Protein AF-A0A2V9SDJ5-F1 (afdb_monomer_lite)

pLDDT: mean 86.6, std 13.16, range [52.16, 98.56]

Secondary structure (DSSP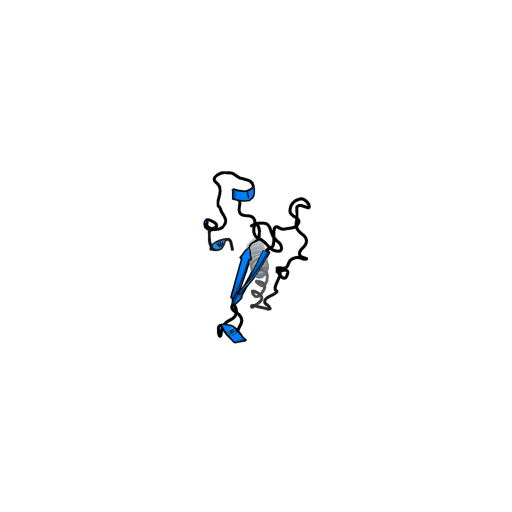, 8-state):
-HHHHHHHHHHHHHHHHHHHTT----------------PPP-STTS--S-TT-TT--EEEEEE-HHHHSS-EEEEE--SSSSS----GGGTSTTS--GGGS-GGG-

Structure (mmCIF, N/CA/C/O backbone):
data_AF-A0A2V9SDJ5-F1
#
_entry.id   AF-A0A2V9SDJ5-F1
#
loop_
_atom_site.group_PDB
_atom_site.id
_atom_site.type_symbol
_atom_site.label_atom_id
_atom_site.label_alt_id
_atom_site.label_comp_id
_atom_site.label_asym_id
_atom_site.label_entity_id
_atom_site.label_seq_id
_atom_site.pdbx_PDB_ins_code
_atom_site.Cartn_x
_atom_site.Cartn_y
_atom_site.Cartn_z
_atom_site.occupancy
_atom_site.B_iso_or_equiv
_atom_site.auth_seq_id
_atom_site.auth_comp_id
_atom_site.auth_asym_id
_atom_site.auth_atom_id
_atom_site.pdbx_PDB_model_num
ATOM 1 N N . MET A 1 1 ? 66.660 -6.499 -40.170 1.00 59.72 1 MET A N 1
ATOM 2 C CA . MET A 1 1 ? 65.196 -6.753 -40.191 1.00 59.72 1 MET A CA 1
ATOM 3 C C . MET A 1 1 ? 64.661 -7.309 -38.868 1.00 59.72 1 MET A C 1
ATOM 5 O O . MET A 1 1 ? 63.635 -6.821 -38.430 1.00 59.72 1 MET A O 1
ATOM 9 N N . LYS A 1 2 ? 65.369 -8.220 -38.176 1.00 66.00 2 LYS A N 1
ATOM 10 C CA . LYS A 1 2 ? 64.899 -8.860 -36.926 1.00 66.00 2 LYS A CA 1
ATOM 11 C C . LYS A 1 2 ? 64.658 -7.910 -35.732 1.00 66.00 2 LYS A C 1
ATOM 13 O O . LYS A 1 2 ? 63.692 -8.093 -35.007 1.00 66.00 2 LYS A O 1
ATOM 18 N N . ILE A 1 3 ? 65.481 -6.867 -35.561 1.00 73.56 3 ILE A N 1
ATOM 19 C CA . ILE A 1 3 ? 65.366 -5.918 -34.430 1.00 73.56 3 ILE A CA 1
ATOM 20 C C . ILE A 1 3 ? 64.094 -5.063 -34.523 1.00 73.56 3 ILE A C 1
ATOM 22 O O . ILE A 1 3 ? 63.404 -4.886 -33.528 1.00 73.56 3 ILE A O 1
ATOM 26 N N . LYS A 1 4 ? 63.730 -4.585 -35.723 1.00 73.75 4 LYS A N 1
ATOM 27 C CA . LYS A 1 4 ? 62.505 -3.789 -35.922 1.00 73.75 4 LYS A CA 1
ATOM 28 C C . LYS A 1 4 ? 61.249 -4.608 -35.610 1.00 73.75 4 LYS A C 1
ATOM 30 O O . LYS A 1 4 ? 60.340 -4.100 -34.969 1.00 73.75 4 LYS A O 1
ATOM 35 N N . THR A 1 5 ? 61.232 -5.884 -35.995 1.00 76.75 5 THR A N 1
ATOM 36 C CA . THR A 1 5 ? 60.138 -6.813 -35.675 1.00 76.75 5 THR A CA 1
ATOM 37 C C . THR A 1 5 ? 60.024 -7.062 -34.169 1.00 76.75 5 THR A C 1
ATOM 39 O O . THR A 1 5 ? 58.917 -7.091 -33.642 1.00 76.75 5 THR A O 1
ATOM 42 N N . PHE A 1 6 ? 61.157 -7.171 -33.466 1.00 81.94 6 PHE A N 1
ATOM 43 C CA . PHE A 1 6 ? 61.185 -7.354 -32.012 1.00 81.94 6 PHE A CA 1
ATOM 44 C C . PHE A 1 6 ? 60.661 -6.121 -31.262 1.00 81.94 6 PHE A C 1
ATOM 46 O O . PHE A 1 6 ? 59.864 -6.252 -30.338 1.00 81.94 6 PHE A O 1
ATOM 53 N N . VAL A 1 7 ? 61.052 -4.920 -31.703 1.00 87.25 7 VAL A N 1
ATOM 54 C CA . VAL A 1 7 ? 60.576 -3.651 -31.129 1.00 87.25 7 VAL A CA 1
ATOM 55 C C . VAL A 1 7 ? 59.074 -3.479 -31.350 1.00 87.25 7 VAL A C 1
ATOM 57 O O . VAL A 1 7 ? 58.362 -3.132 -30.414 1.00 87.25 7 VAL A O 1
ATOM 60 N N . ILE A 1 8 ? 58.571 -3.774 -32.553 1.00 86.69 8 ILE A N 1
ATOM 61 C CA . ILE A 1 8 ? 57.132 -3.698 -32.846 1.00 86.69 8 ILE A CA 1
ATOM 62 C C . ILE A 1 8 ? 56.354 -4.688 -31.974 1.00 86.69 8 ILE A C 1
ATOM 64 O O . ILE A 1 8 ? 55.367 -4.296 -31.361 1.00 86.69 8 ILE A O 1
ATOM 68 N N . GLY A 1 9 ? 56.819 -5.938 -31.862 1.00 89.00 9 GLY A N 1
ATOM 69 C CA . GLY A 1 9 ? 56.181 -6.941 -31.006 1.00 89.00 9 GLY A CA 1
ATOM 70 C C . GLY A 1 9 ? 56.142 -6.523 -29.535 1.00 89.00 9 GLY A C 1
ATOM 71 O O . GLY A 1 9 ? 55.112 -6.672 -28.883 1.00 89.00 9 GLY A O 1
ATOM 72 N N . TYR A 1 10 ? 57.228 -5.930 -29.033 1.00 90.31 10 TYR A N 1
ATOM 73 C CA . TYR A 1 10 ? 57.302 -5.441 -27.657 1.00 90.31 10 TYR A CA 1
ATOM 74 C C . TYR A 1 10 ? 56.358 -4.261 -27.403 1.00 90.31 10 TYR A C 1
ATOM 76 O O . TYR A 1 10 ? 55.626 -4.272 -26.419 1.00 90.31 10 TYR A O 1
ATOM 84 N N . VAL A 1 11 ? 56.309 -3.276 -28.306 1.00 92.69 11 VAL A N 1
ATOM 85 C CA . VAL A 1 11 ? 55.386 -2.132 -28.195 1.00 92.69 11 VAL A CA 1
ATOM 86 C C . VAL A 1 11 ? 53.932 -2.598 -28.236 1.00 92.69 11 VAL A C 1
ATOM 88 O O . VAL A 1 11 ? 53.115 -2.105 -27.463 1.00 92.69 11 VAL A O 1
ATOM 91 N N . LEU A 1 12 ? 53.611 -3.574 -29.089 1.00 92.56 12 LEU A N 1
ATOM 92 C CA . LEU A 1 12 ? 52.260 -4.125 -29.191 1.00 92.56 12 LEU A CA 1
ATOM 93 C C . LEU A 1 12 ? 51.869 -4.892 -27.920 1.00 92.56 12 LEU A C 1
ATOM 95 O O . LEU A 1 12 ? 50.767 -4.709 -27.410 1.00 92.56 12 LEU A O 1
ATOM 99 N N . ALA A 1 13 ? 52.788 -5.689 -27.368 1.00 90.50 13 ALA A N 1
ATOM 100 C CA . ALA A 1 13 ? 52.583 -6.384 -26.101 1.00 90.50 13 ALA A CA 1
ATOM 101 C C . ALA A 1 13 ? 52.418 -5.403 -24.930 1.00 90.50 13 ALA A C 1
ATOM 103 O O . ALA A 1 13 ? 51.522 -5.579 -24.109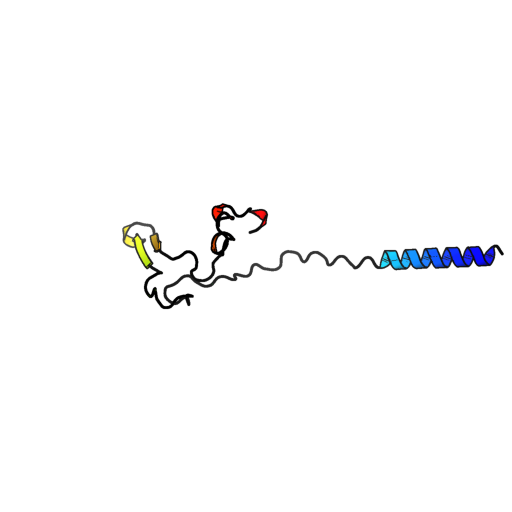 1.00 90.50 13 ALA A O 1
ATOM 104 N N . LEU A 1 14 ? 53.229 -4.342 -24.879 1.00 89.81 14 LEU A N 1
ATOM 105 C CA . LEU A 1 14 ? 53.142 -3.312 -23.845 1.00 89.81 14 LEU A CA 1
ATOM 106 C C . LEU A 1 14 ? 51.828 -2.527 -23.950 1.00 89.81 14 LEU A C 1
ATOM 108 O O . LEU A 1 14 ? 51.179 -2.277 -22.939 1.00 89.81 14 LEU A O 1
ATOM 112 N N . ALA A 1 15 ? 51.400 -2.185 -25.167 1.00 89.94 15 ALA A N 1
ATOM 113 C CA . ALA A 1 15 ? 50.124 -1.519 -25.412 1.00 89.94 15 ALA A CA 1
ATOM 114 C C . ALA A 1 15 ? 48.937 -2.398 -24.993 1.00 89.94 15 ALA A C 1
ATOM 116 O O . ALA A 1 15 ? 48.024 -1.904 -24.336 1.00 89.94 15 ALA A O 1
ATOM 117 N N . LEU A 1 16 ? 48.971 -3.698 -25.306 1.00 88.25 16 LEU A N 1
ATOM 118 C CA . LEU A 1 16 ? 47.958 -4.661 -24.863 1.00 88.25 16 LEU A CA 1
ATOM 119 C C . LEU A 1 16 ? 47.935 -4.805 -23.338 1.00 88.25 16 LEU A C 1
ATOM 121 O O . LEU A 1 16 ? 46.860 -4.818 -22.746 1.00 88.25 16 LEU A O 1
ATOM 125 N N . PHE A 1 17 ? 49.104 -4.858 -22.698 1.00 82.50 17 PHE A N 1
ATOM 126 C CA . PHE A 1 17 ? 49.210 -4.961 -21.243 1.00 82.50 17 PHE A CA 1
ATOM 127 C C . PHE A 1 17 ? 48.677 -3.703 -20.543 1.00 82.50 17 PHE A C 1
ATOM 129 O O . PHE A 1 17 ? 47.911 -3.802 -19.589 1.00 82.50 17 PHE A O 1
ATOM 136 N N . LEU A 1 18 ? 49.001 -2.515 -21.062 1.00 82.88 18 LEU A N 1
ATOM 137 C CA . LEU A 1 18 ? 48.480 -1.240 -20.559 1.00 82.88 18 LEU A CA 1
ATOM 138 C C . LEU A 1 18 ? 46.972 -1.087 -20.805 1.00 82.88 18 LEU A C 1
ATOM 140 O O . LEU A 1 18 ? 46.277 -0.498 -19.982 1.00 82.88 18 LEU A O 1
ATOM 144 N N . PHE A 1 19 ? 46.449 -1.620 -21.913 1.00 79.69 19 PHE A N 1
ATOM 145 C CA . PHE A 1 19 ? 45.011 -1.626 -22.190 1.00 79.69 19 PHE A CA 1
ATOM 146 C C . PHE A 1 19 ? 44.263 -2.605 -21.274 1.00 79.69 19 PHE A C 1
ATOM 148 O O . PHE A 1 19 ? 43.192 -2.271 -20.779 1.00 79.69 19 PHE A O 1
ATOM 155 N N . ALA A 1 20 ? 44.854 -3.765 -20.975 1.00 74.56 20 ALA A N 1
ATOM 156 C CA . ALA A 1 20 ? 44.322 -4.710 -19.995 1.00 74.56 20 ALA A CA 1
ATOM 157 C C . ALA A 1 20 ? 44.368 -4.141 -18.566 1.00 74.56 20 ALA A C 1
ATOM 159 O O . ALA A 1 20 ? 43.434 -4.321 -17.799 1.00 74.56 20 ALA A O 1
ATOM 160 N N . GLN A 1 21 ?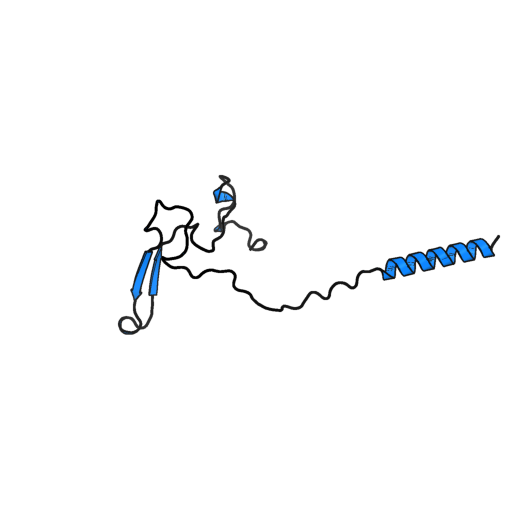 45.395 -3.369 -18.201 1.00 69.94 21 GLN A N 1
ATOM 161 C CA . GLN A 1 21 ? 45.437 -2.680 -16.902 1.00 69.94 21 GLN A CA 1
ATOM 162 C C . GLN A 1 21 ? 44.414 -1.539 -16.765 1.00 69.94 21 GLN A C 1
ATOM 164 O O . GLN A 1 21 ? 44.183 -1.072 -15.655 1.00 69.94 21 GLN A O 1
ATOM 169 N N . ARG A 1 22 ? 43.752 -1.117 -17.853 1.00 64.69 22 ARG A N 1
ATOM 170 C CA . ARG A 1 22 ? 42.582 -0.222 -17.801 1.00 64.69 22 ARG A CA 1
ATOM 171 C C . ARG A 1 22 ? 41.273 -0.956 -17.510 1.00 64.69 22 ARG A C 1
ATOM 173 O O . ARG A 1 22 ? 40.204 -0.412 -17.790 1.00 64.69 22 ARG A O 1
ATOM 180 N N . HIS A 1 23 ? 41.320 -2.153 -16.929 1.00 60.88 23 HIS A N 1
ATOM 181 C CA . HIS A 1 23 ? 40.188 -2.601 -16.133 1.00 60.88 23 HIS A CA 1
ATOM 182 C C . HIS A 1 23 ? 39.958 -1.536 -15.064 1.00 60.88 23 HIS A C 1
ATOM 184 O O . HIS A 1 23 ? 40.751 -1.377 -14.144 1.00 60.88 23 HIS A O 1
ATOM 190 N N . THR A 1 24 ? 38.913 -0.737 -15.280 1.00 60.88 24 THR A N 1
ATOM 191 C CA . THR A 1 24 ? 38.362 0.190 -14.303 1.00 60.88 24 THR A CA 1
ATOM 192 C C . THR A 1 24 ? 38.340 -0.561 -12.987 1.00 60.88 24 THR A C 1
ATOM 194 O O . THR A 1 24 ? 37.787 -1.664 -12.971 1.00 60.88 24 THR A O 1
ATOM 197 N N . ASP A 1 25 ? 38.972 -0.024 -11.936 1.00 61.03 25 ASP A N 1
ATOM 198 C CA . ASP A 1 25 ? 38.764 -0.536 -10.585 1.00 61.03 25 ASP A CA 1
ATOM 199 C C . ASP A 1 25 ? 37.262 -0.732 -10.459 1.00 61.03 25 ASP A C 1
ATOM 201 O O . ASP A 1 25 ? 36.498 0.235 -10.559 1.00 61.03 25 ASP A O 1
ATOM 205 N N . ALA A 1 26 ? 36.832 -1.995 -10.402 1.00 63.75 26 ALA A N 1
ATOM 206 C CA . ALA A 1 26 ? 35.432 -2.304 -10.240 1.00 63.75 26 ALA A CA 1
ATOM 207 C C . ALA A 1 26 ? 35.063 -1.578 -8.957 1.00 63.75 26 ALA A C 1
ATOM 209 O O . ALA A 1 26 ? 35.633 -1.887 -7.905 1.00 63.75 26 ALA A O 1
ATOM 210 N N . ALA A 1 27 ? 34.230 -0.537 -9.079 1.00 63.59 27 ALA A N 1
ATOM 211 C CA . ALA A 1 27 ? 33.777 0.233 -7.940 1.00 63.59 27 ALA A CA 1
ATOM 212 C C . ALA A 1 27 ? 33.355 -0.803 -6.909 1.00 63.59 27 ALA A C 1
ATOM 214 O O . ALA A 1 27 ? 32.479 -1.619 -7.204 1.00 63.59 27 ALA A O 1
ATOM 215 N N . GLN A 1 28 ? 34.070 -0.853 -5.778 1.00 64.19 28 GLN A N 1
ATOM 216 C CA . GLN A 1 28 ? 33.754 -1.782 -4.702 1.00 64.19 28 GLN A CA 1
ATOM 217 C C . GLN A 1 28 ? 32.251 -1.644 -4.499 1.00 64.19 28 GLN A C 1
ATOM 219 O O . GLN A 1 28 ? 31.827 -0.505 -4.264 1.00 64.19 28 GLN A O 1
ATOM 224 N N . PRO A 1 29 ? 31.442 -2.705 -4.712 1.00 64.56 29 PRO A N 1
ATOM 225 C CA . PRO A 1 29 ? 30.002 -2.576 -4.611 1.00 64.56 29 PRO A CA 1
ATOM 226 C C . PRO A 1 29 ? 29.767 -2.008 -3.228 1.00 64.56 29 PRO A C 1
ATOM 228 O O . PRO A 1 29 ? 30.156 -2.629 -2.238 1.00 64.56 29 PRO A O 1
ATOM 231 N N . GLY A 1 30 ? 29.305 -0.754 -3.184 1.00 71.50 30 GLY A N 1
ATOM 232 C CA . GLY A 1 30 ? 29.209 -0.016 -1.943 1.00 71.50 30 GLY A CA 1
ATOM 233 C C . GLY A 1 30 ? 28.371 -0.876 -1.025 1.00 71.50 30 GLY A C 1
ATOM 234 O O . GLY A 1 30 ? 27.191 -1.077 -1.307 1.00 71.50 30 GLY A O 1
ATOM 235 N N . GLY A 1 31 ? 29.004 -1.454 0.000 1.00 82.19 31 GLY A N 1
ATOM 236 C CA . GLY A 1 31 ? 28.297 -2.273 0.970 1.00 82.19 31 GLY A CA 1
ATOM 237 C C . GLY A 1 31 ? 27.095 -1.484 1.472 1.00 82.19 31 GLY A C 1
ATOM 238 O O . GLY A 1 31 ? 27.134 -0.252 1.485 1.00 82.19 31 GLY A O 1
ATOM 239 N N . PHE A 1 32 ? 26.019 -2.179 1.828 1.00 87.50 32 PHE A N 1
ATOM 240 C CA . PHE A 1 32 ? 24.799 -1.559 2.336 1.00 87.50 32 PHE A CA 1
ATOM 241 C C . PHE A 1 32 ? 25.115 -0.393 3.297 1.00 87.50 32 PHE A C 1
ATOM 243 O O . PHE A 1 32 ? 25.815 -0.581 4.293 1.00 87.50 32 PHE A O 1
ATOM 250 N N . ARG A 1 33 ? 24.644 0.820 2.966 1.00 89.62 33 ARG A N 1
ATOM 251 C CA . ARG A 1 33 ? 25.001 2.050 3.701 1.00 89.62 33 ARG A CA 1
ATOM 252 C C . ARG A 1 33 ? 23.894 2.534 4.630 1.00 89.62 33 ARG A C 1
ATOM 254 O O . ARG A 1 33 ? 24.197 2.992 5.725 1.00 89.62 33 ARG A O 1
ATOM 261 N N . ALA A 1 34 ? 22.642 2.486 4.174 1.00 93.88 34 ALA A N 1
ATOM 262 C CA . ALA A 1 34 ? 21.474 2.955 4.913 1.00 93.88 34 ALA A CA 1
ATOM 263 C C . ALA A 1 34 ? 20.170 2.449 4.273 1.00 93.88 34 ALA A C 1
ATOM 265 O O . ALA A 1 34 ? 20.132 2.183 3.072 1.00 93.88 34 ALA A O 1
ATOM 266 N N . ILE A 1 35 ? 19.099 2.398 5.071 1.00 95.50 35 ILE A N 1
ATOM 267 C CA . ILE A 1 35 ? 17.707 2.365 4.598 1.00 95.50 35 ILE A CA 1
ATOM 268 C C . ILE A 1 35 ? 17.157 3.783 4.714 1.00 95.50 35 ILE A C 1
ATOM 270 O O . ILE A 1 35 ? 17.279 4.407 5.768 1.00 95.50 35 ILE A O 1
ATOM 274 N N . VAL A 1 36 ? 16.560 4.281 3.635 1.00 96.25 36 VAL A N 1
ATOM 275 C CA . VAL A 1 36 ? 15.882 5.579 3.597 1.00 96.25 36 VAL A CA 1
ATOM 276 C C . VAL A 1 36 ? 14.404 5.321 3.347 1.00 96.25 36 VAL A C 1
ATOM 278 O O . VAL A 1 36 ? 14.056 4.659 2.374 1.00 96.25 36 VAL A O 1
ATOM 281 N N . ASP A 1 37 ? 13.546 5.838 4.222 1.00 97.06 37 ASP A N 1
ATOM 282 C CA . ASP A 1 37 ? 12.099 5.792 4.022 1.00 97.06 37 ASP A CA 1
ATOM 283 C C . ASP A 1 37 ? 11.673 6.906 3.055 1.00 97.06 37 ASP A C 1
ATOM 285 O O . ASP A 1 37 ? 11.941 8.086 3.292 1.00 97.06 37 ASP A O 1
ATOM 289 N N . LEU A 1 38 ? 11.032 6.519 1.952 1.00 96.94 38 LEU A N 1
ATOM 290 C CA . LEU A 1 38 ? 10.520 7.424 0.917 1.00 96.94 38 LEU A CA 1
ATOM 291 C C . LEU A 1 38 ? 8.992 7.598 1.005 1.00 96.94 38 LEU A C 1
ATOM 293 O O . LEU A 1 38 ? 8.363 8.109 0.077 1.00 96.94 38 LEU A O 1
ATOM 297 N N . THR A 1 39 ? 8.387 7.175 2.116 1.00 95.19 39 THR A N 1
ATOM 298 C CA . THR A 1 39 ? 6.935 7.122 2.303 1.00 95.19 39 THR A CA 1
ATOM 299 C C . THR A 1 39 ? 6.426 8.328 3.087 1.00 95.19 39 THR A C 1
ATOM 301 O O . THR A 1 39 ? 7.008 8.752 4.085 1.00 95.19 39 THR A O 1
ATOM 304 N N . HIS A 1 40 ? 5.295 8.897 2.671 1.00 92.81 40 HIS A N 1
ATOM 305 C CA . HIS A 1 40 ? 4.563 9.874 3.479 1.00 92.81 40 HIS A CA 1
ATOM 306 C C . HIS A 1 40 ? 3.597 9.185 4.448 1.00 92.81 40 HIS A C 1
ATOM 308 O O . HIS A 1 40 ? 2.991 8.164 4.134 1.00 92.81 40 HIS A O 1
ATOM 314 N N . SER A 1 41 ? 3.398 9.771 5.633 1.00 92.94 41 SER A N 1
ATOM 315 C CA . SER A 1 41 ? 2.431 9.250 6.606 1.00 92.94 41 SER A CA 1
ATOM 316 C C . SER A 1 41 ? 1.003 9.287 6.056 1.00 92.94 41 SER A C 1
ATOM 318 O O . SER A 1 41 ? 0.485 10.360 5.751 1.00 92.94 41 SER A O 1
ATOM 320 N N . VAL A 1 42 ? 0.327 8.138 6.021 1.00 90.94 42 VAL A N 1
ATOM 321 C CA . VAL A 1 42 ? -1.065 8.015 5.562 1.00 90.94 42 VAL A CA 1
ATOM 322 C C . VAL A 1 42 ? -2.020 8.654 6.576 1.00 90.94 42 VAL A C 1
ATOM 324 O O . VAL A 1 42 ? -2.152 8.193 7.711 1.00 90.94 42 VAL A O 1
ATOM 327 N N . ASN A 1 43 ? -2.669 9.754 6.184 1.00 89.50 43 ASN A N 1
ATOM 328 C CA . ASN A 1 43 ? -3.652 10.462 7.004 1.00 89.50 43 ASN A CA 1
ATOM 329 C C . ASN A 1 43 ? -4.574 11.360 6.155 1.00 89.50 43 ASN A C 1
ATOM 331 O O . ASN A 1 43 ? -4.329 11.584 4.974 1.00 89.50 43 ASN A O 1
ATOM 335 N N . ALA A 1 44 ? -5.605 11.937 6.779 1.00 85.94 44 ALA A N 1
ATOM 336 C CA . ALA A 1 44 ? -6.613 12.764 6.104 1.00 85.94 44 ALA A CA 1
ATOM 337 C C . ALA A 1 44 ? -6.080 14.075 5.486 1.00 85.94 44 ALA A C 1
ATOM 339 O O . ALA A 1 44 ? -6.809 14.739 4.757 1.00 85.94 44 ALA A O 1
ATOM 340 N N . LYS A 1 45 ? -4.844 14.482 5.800 1.00 85.12 45 LYS A N 1
ATOM 341 C CA . LYS A 1 45 ? -4.206 15.703 5.280 1.00 85.12 45 LYS A CA 1
ATOM 342 C C . LYS A 1 45 ? -3.285 15.433 4.091 1.00 85.12 45 LYS A C 1
ATOM 344 O O . LYS A 1 45 ? -2.701 16.379 3.569 1.00 85.12 45 LYS A O 1
ATOM 349 N N . VAL A 1 46 ? -3.101 14.169 3.703 1.00 84.06 46 VAL A N 1
ATOM 350 C CA . VAL A 1 46 ? -2.278 13.819 2.544 1.00 84.06 46 VAL A CA 1
ATOM 351 C C . VAL A 1 46 ? -2.897 14.456 1.292 1.00 84.06 46 VAL A C 1
ATOM 353 O O . VAL A 1 46 ? -4.098 14.282 1.066 1.00 84.06 46 VAL A O 1
ATOM 356 N N . PRO A 1 47 ? -2.123 15.208 0.489 1.00 77.88 47 PRO A N 1
ATOM 357 C CA . PRO A 1 47 ? -2.614 15.733 -0.778 1.00 77.88 47 PRO A CA 1
ATOM 358 C C . PRO A 1 47 ? -3.03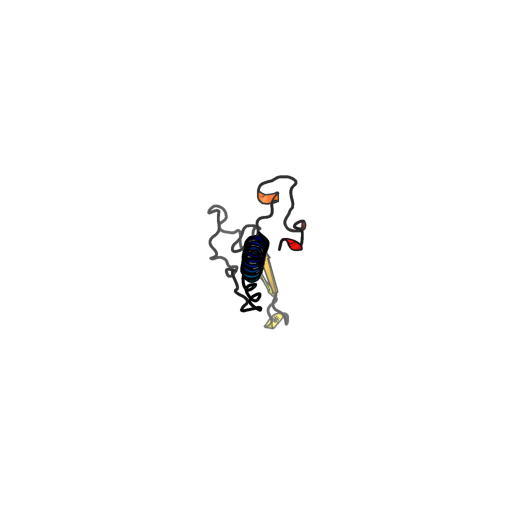7 14.582 -1.695 1.00 77.88 47 PRO A C 1
ATOM 360 O O . PRO A 1 47 ? -2.297 13.614 -1.852 1.00 77.88 47 PRO A O 1
ATOM 363 N N . THR A 1 48 ? -4.217 14.682 -2.302 1.00 76.00 48 THR A N 1
ATOM 364 C CA . THR A 1 48 ? -4.745 13.675 -3.233 1.00 76.00 48 THR A CA 1
ATOM 365 C C . THR A 1 48 ? -4.991 14.287 -4.604 1.00 76.00 48 THR A C 1
ATOM 367 O O . THR A 1 48 ? -5.352 15.460 -4.726 1.00 76.00 48 THR A O 1
ATOM 370 N N . PHE A 1 49 ? -4.773 13.484 -5.645 1.00 72.31 49 PHE A N 1
ATOM 371 C CA . PHE A 1 49 ? -5.020 13.854 -7.034 1.00 72.31 49 PHE A CA 1
ATOM 372 C C . PHE A 1 49 ? -6.488 13.577 -7.382 1.00 72.31 49 PHE A C 1
ATOM 374 O O . PHE A 1 49 ? -6.770 12.615 -8.074 1.00 72.31 49 PHE A O 1
ATOM 381 N N . ASP A 1 50 ? -7.414 14.346 -6.800 1.00 64.12 50 ASP A N 1
ATOM 382 C CA . ASP A 1 50 ? -8.771 14.657 -7.297 1.00 64.12 50 ASP A CA 1
ATOM 383 C C . ASP A 1 50 ? -9.552 15.377 -6.177 1.00 64.12 50 ASP A C 1
ATOM 385 O O . ASP A 1 50 ? -9.735 14.871 -5.069 1.00 64.12 50 ASP A O 1
ATOM 389 N N . VAL A 1 51 ? -10.025 16.591 -6.459 1.00 52.16 51 VAL A N 1
ATOM 390 C CA . VAL A 1 51 ? -10.704 17.477 -5.497 1.00 52.16 51 VAL A CA 1
ATOM 391 C C . VAL A 1 51 ? -12.178 17.083 -5.289 1.00 52.16 51 VAL A C 1
ATOM 393 O O . VAL A 1 51 ? -12.841 17.621 -4.395 1.00 52.16 51 VAL A O 1
ATOM 396 N N . ALA A 1 52 ? -12.705 16.146 -6.091 1.00 53.97 52 ALA A N 1
ATOM 397 C CA . ALA A 1 52 ? -14.108 15.733 -6.051 1.00 53.97 52 ALA A CA 1
ATOM 398 C C . ALA A 1 52 ? -14.446 14.748 -4.912 1.00 53.97 52 ALA A C 1
ATOM 400 O O . ALA A 1 52 ? -15.605 14.665 -4.504 1.00 53.97 52 ALA A O 1
ATOM 401 N N . GLN A 1 53 ? -13.461 14.046 -4.338 1.00 56.00 53 GLN A N 1
ATOM 402 C CA . GLN A 1 53 ? -13.680 13.061 -3.270 1.00 56.00 53 GLN A CA 1
ATOM 403 C C . GLN A 1 53 ? -13.085 13.511 -1.932 1.00 56.00 53 GLN A C 1
ATOM 405 O O . GLN A 1 53 ? -12.196 12.875 -1.370 1.00 56.00 53 GLN A O 1
ATOM 410 N N . LYS A 1 54 ? -13.638 14.577 -1.345 1.00 54.81 54 LYS A N 1
ATOM 411 C CA . LYS A 1 54 ? -13.273 15.066 0.004 1.00 54.81 54 LYS A CA 1
ATOM 412 C C . LYS A 1 54 ? -13.415 14.031 1.151 1.00 54.81 54 LYS A C 1
ATOM 414 O O . LYS A 1 54 ? -13.179 14.394 2.297 1.00 54.81 54 LYS A O 1
ATOM 419 N N . SER A 1 55 ? -13.796 12.773 0.887 1.00 59.66 55 SER A N 1
ATOM 420 C CA . SER A 1 55 ? -14.041 11.729 1.902 1.00 59.66 55 SER A CA 1
ATOM 421 C C . SER A 1 55 ? -13.396 10.357 1.631 1.00 59.66 55 SER A C 1
ATOM 423 O O . SER A 1 55 ? -13.767 9.377 2.277 1.00 59.66 55 SER A O 1
ATOM 425 N N . ALA A 1 56 ? -12.442 10.252 0.699 1.00 72.69 56 ALA A N 1
ATOM 426 C CA . ALA A 1 56 ? -11.923 8.944 0.280 1.00 72.69 56 ALA A CA 1
ATOM 427 C C . ALA A 1 56 ? -11.102 8.209 1.365 1.00 72.69 56 ALA A C 1
ATOM 429 O O . ALA A 1 56 ? -10.999 6.989 1.324 1.00 72.69 56 ALA A O 1
ATOM 430 N N . TYR A 1 57 ? -10.553 8.929 2.351 1.00 87.31 57 TYR A N 1
ATOM 431 C CA . TYR A 1 57 ? -9.841 8.343 3.490 1.00 87.31 57 TYR A CA 1
ATOM 432 C C . TYR A 1 57 ? -10.738 8.271 4.727 1.00 87.31 57 TYR A C 1
ATOM 434 O O . TYR A 1 57 ? -11.127 9.304 5.281 1.00 87.31 57 TYR A O 1
ATOM 442 N N . GLN A 1 58 ? -11.030 7.058 5.191 1.00 90.19 58 GLN A N 1
ATOM 443 C CA . GLN A 1 58 ? -11.853 6.811 6.374 1.00 90.19 58 GLN A CA 1
ATOM 444 C C . GLN A 1 58 ? -11.123 5.891 7.341 1.00 90.19 58 GLN A C 1
ATOM 446 O O . GLN A 1 58 ? -10.545 4.878 6.952 1.00 90.19 58 GLN A O 1
ATOM 451 N N . VAL A 1 59 ? -11.175 6.246 8.622 1.00 93.81 59 VAL A N 1
ATOM 452 C CA . VAL A 1 59 ? -10.575 5.456 9.693 1.00 93.81 59 VAL A CA 1
ATOM 453 C C . VAL A 1 59 ? -11.567 5.326 10.827 1.00 93.81 59 VAL A C 1
ATOM 455 O O . VAL A 1 59 ? -12.115 6.321 11.302 1.00 93.81 59 VAL A O 1
ATOM 458 N N . THR A 1 60 ? -11.761 4.103 11.299 1.00 96.25 60 THR A N 1
ATOM 459 C CA . THR A 1 60 ? -12.618 3.817 12.448 1.00 96.25 60 THR A CA 1
ATOM 460 C C . THR A 1 60 ? -11.846 2.987 13.453 1.00 96.25 60 THR A C 1
ATOM 462 O O . THR A 1 60 ? -11.327 1.926 13.116 1.00 96.25 60 THR A O 1
ATOM 465 N N . THR A 1 61 ? -11.768 3.461 14.695 1.00 97.81 61 THR A N 1
ATOM 466 C CA . THR A 1 61 ? -11.217 2.671 15.798 1.00 97.81 61 THR A CA 1
ATOM 467 C C . THR A 1 61 ? -12.214 1.594 16.189 1.00 97.81 61 THR A C 1
ATOM 469 O O . THR A 1 61 ? -13.343 1.899 16.564 1.00 97.81 61 THR A O 1
ATOM 472 N N . VAL A 1 62 ? -11.785 0.340 16.075 1.00 98.12 62 VAL A N 1
ATOM 473 C CA . VAL A 1 62 ? -12.607 -0.847 16.344 1.00 98.12 62 VAL A CA 1
ATOM 474 C C . VAL A 1 62 ? -12.349 -1.376 17.752 1.00 98.12 62 VAL A C 1
ATOM 476 O O . VAL A 1 62 ? -13.279 -1.842 18.402 1.00 98.12 62 VAL A O 1
ATOM 479 N N . ALA A 1 63 ? -11.108 -1.265 18.234 1.00 98.38 63 ALA A N 1
ATOM 480 C CA . ALA A 1 63 ? -10.706 -1.723 19.558 1.00 98.38 63 ALA A CA 1
ATOM 481 C C . ALA A 1 63 ? -9.708 -0.754 20.206 1.00 98.38 63 ALA A C 1
ATOM 483 O O . ALA A 1 63 ? -8.862 -0.175 19.509 1.00 98.38 63 ALA A O 1
ATOM 484 N N . THR A 1 64 ? -9.789 -0.603 21.529 1.00 98.56 64 THR A N 1
ATOM 485 C CA . THR A 1 64 ? -8.786 0.120 22.329 1.00 98.56 64 THR A CA 1
ATOM 486 C C . THR A 1 64 ? -8.161 -0.788 23.378 1.00 98.56 64 THR A C 1
ATOM 488 O O . THR A 1 64 ? -8.763 -1.755 23.842 1.00 98.56 64 THR A O 1
ATOM 491 N N . ILE A 1 65 ? -6.936 -0.466 23.794 1.00 98.31 65 ILE A N 1
ATOM 492 C CA . ILE A 1 65 ? -6.175 -1.313 24.720 1.00 98.31 65 ILE A CA 1
ATOM 493 C C . ILE A 1 65 ? -6.877 -1.406 26.082 1.00 98.31 65 ILE A C 1
ATOM 495 O O . ILE A 1 65 ? -6.905 -2.469 26.700 1.00 98.31 65 ILE A O 1
ATOM 499 N N . GLU A 1 66 ? -7.485 -0.322 26.553 1.00 98.31 66 GLU A N 1
ATOM 500 C CA . GLU A 1 66 ? -8.137 -0.255 27.862 1.00 98.31 66 GLU A CA 1
ATOM 501 C C . GLU A 1 66 ? -9.314 -1.233 27.937 1.00 98.31 66 GLU A C 1
ATOM 503 O O . GLU A 1 66 ? -9.424 -2.013 28.895 1.00 98.31 66 GLU A O 1
ATOM 508 N N . LYS A 1 67 ? -10.151 -1.207 26.894 1.00 98.38 67 LYS A N 1
ATOM 509 C CA . LYS A 1 67 ? -11.397 -1.965 26.795 1.00 98.38 67 LYS A CA 1
ATOM 510 C C . LYS A 1 67 ? -11.162 -3.395 26.313 1.00 98.38 67 LYS A C 1
ATOM 512 O O . LYS A 1 67 ? -11.648 -4.333 26.938 1.00 98.38 67 LYS A O 1
ATOM 517 N N . ASP A 1 68 ? -10.400 -3.554 25.239 1.00 98.44 68 ASP A N 1
ATOM 518 C CA . ASP A 1 68 ? -10.329 -4.792 24.459 1.00 98.44 68 ASP A CA 1
ATOM 519 C C . ASP A 1 68 ? -8.979 -5.513 24.610 1.00 98.44 68 ASP A C 1
ATOM 521 O O . ASP A 1 68 ? -8.820 -6.632 24.131 1.00 98.44 68 ASP A O 1
ATOM 525 N N . LYS A 1 69 ? -8.008 -4.902 25.307 1.00 98.12 69 LYS A N 1
ATOM 526 C CA . LYS A 1 69 ? -6.632 -5.409 25.511 1.00 98.12 69 LYS A CA 1
ATOM 527 C C . LYS A 1 69 ? -5.766 -5.452 24.246 1.00 98.12 69 LYS A C 1
ATOM 529 O O . LYS A 1 69 ? -4.645 -5.947 24.297 1.00 98.12 69 LYS A O 1
ATOM 534 N N . TYR A 1 70 ? -6.237 -4.859 23.147 1.00 98.12 70 TYR A N 1
ATOM 535 C CA . TYR A 1 70 ? -5.472 -4.598 21.925 1.00 98.12 70 TYR A CA 1
ATOM 536 C C . TYR A 1 70 ? -6.006 -3.352 21.202 1.00 98.12 70 TYR A C 1
ATOM 538 O O . TYR A 1 70 ? -7.107 -2.883 21.478 1.00 98.12 70 TYR A O 1
ATOM 546 N N . PHE A 1 71 ? -5.220 -2.803 20.273 1.00 98.38 71 PHE A N 1
ATOM 547 C CA . PHE A 1 71 ? -5.625 -1.672 19.437 1.00 98.38 71 PHE A CA 1
ATOM 548 C C . PHE A 1 71 ? -5.871 -2.120 17.999 1.00 98.38 71 PHE A C 1
ATOM 550 O O . PHE A 1 71 ? -5.033 -2.805 17.413 1.00 98.38 71 PHE A O 1
ATOM 557 N N . LEU A 1 72 ? -6.994 -1.697 17.417 1.00 98.12 72 LEU A N 1
ATOM 558 C CA . LEU A 1 72 ? -7.341 -2.000 16.030 1.00 98.12 72 LEU A CA 1
ATOM 559 C C . LEU A 1 72 ? -8.091 -0.836 15.391 1.00 98.12 72 LEU A C 1
ATOM 561 O O . LEU A 1 72 ? -8.974 -0.228 16.003 1.00 98.12 72 LEU A O 1
ATOM 565 N N . ARG A 1 73 ? -7.784 -0.576 14.119 1.00 97.75 73 ARG A N 1
ATOM 566 C CA . ARG A 1 73 ? -8.543 0.345 13.276 1.00 97.75 73 ARG A CA 1
ATOM 567 C C . ARG A 1 73 ? -8.874 -0.306 11.943 1.00 97.75 73 ARG A C 1
ATOM 569 O O . ARG A 1 73 ? -8.013 -0.949 11.353 1.00 97.75 73 ARG A O 1
ATOM 576 N N . ASN A 1 74 ? -10.081 -0.047 11.456 1.00 97.25 74 ASN A N 1
ATOM 577 C CA . ASN A 1 74 ? -10.422 -0.242 10.055 1.00 97.25 74 ASN A CA 1
ATOM 578 C C . ASN A 1 74 ? -10.010 1.007 9.281 1.00 97.25 74 ASN A C 1
ATOM 580 O O . ASN A 1 74 ? -10.252 2.127 9.739 1.00 97.25 74 ASN A O 1
ATOM 584 N N . ILE A 1 75 ? -9.385 0.804 8.125 1.00 94.38 75 ILE A N 1
ATOM 585 C CA . ILE A 1 75 ? -8.916 1.866 7.238 1.00 94.38 75 ILE A CA 1
ATOM 586 C C . ILE A 1 75 ? -9.501 1.598 5.853 1.00 94.38 75 ILE A C 1
ATOM 588 O O . ILE A 1 75 ? -9.414 0.478 5.357 1.00 94.38 75 ILE A O 1
ATOM 592 N N . CYS A 1 76 ? -10.095 2.621 5.248 1.00 91.25 76 CYS A N 1
ATOM 593 C CA . CYS A 1 76 ? -10.577 2.616 3.872 1.00 91.25 76 CYS A CA 1
ATOM 594 C C . CYS A 1 76 ? -9.920 3.783 3.129 1.00 91.25 76 CYS A C 1
ATOM 596 O O . CYS A 1 76 ? -9.906 4.908 3.637 1.00 91.25 76 CYS A O 1
ATOM 598 N N . LEU A 1 77 ? -9.330 3.497 1.971 1.00 90.06 77 LEU A N 1
ATOM 599 C CA . LEU A 1 77 ? -8.633 4.452 1.114 1.00 90.06 77 LEU A CA 1
ATOM 600 C C . LEU A 1 77 ? -8.680 3.968 -0.344 1.00 90.06 77 LEU A C 1
ATOM 602 O O . LEU A 1 77 ? -8.771 2.758 -0.563 1.00 90.06 77 LEU A O 1
ATOM 606 N N . PRO A 1 78 ? -8.638 4.875 -1.334 1.00 89.44 78 PRO A N 1
ATOM 607 C CA . PRO A 1 78 ? -8.534 4.492 -2.736 1.00 89.44 78 PRO A CA 1
ATOM 608 C C . PRO A 1 78 ? -7.117 3.995 -3.052 1.00 89.44 78 PRO A C 1
ATOM 610 O O . PRO A 1 78 ? -6.164 4.380 -2.379 1.00 89.44 78 PRO A O 1
ATOM 613 N N . GLU A 1 79 ? -6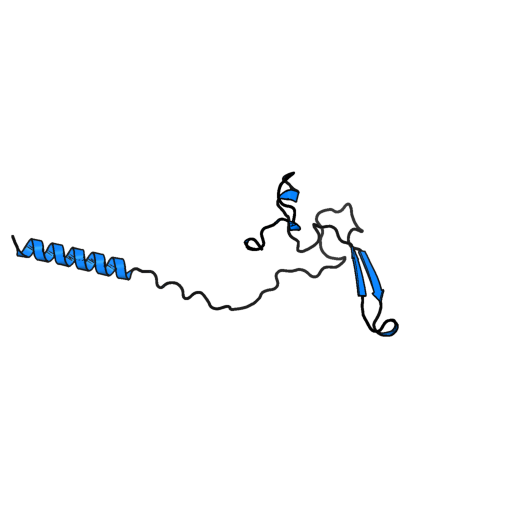.968 3.187 -4.103 1.00 91.94 79 GLU A N 1
ATOM 614 C CA . GLU A 1 79 ? -5.673 2.612 -4.516 1.00 91.94 79 GLU A CA 1
ATOM 615 C C . GLU A 1 79 ? -4.605 3.696 -4.764 1.00 91.94 79 GLU A C 1
ATOM 617 O O . GLU A 1 79 ? -3.457 3.557 -4.347 1.00 91.94 79 GLU A O 1
ATOM 622 N N . HIS A 1 80 ? -5.013 4.829 -5.343 1.00 91.19 80 HIS A N 1
ATOM 623 C CA . HIS A 1 80 ? -4.154 5.973 -5.660 1.00 91.19 80 HIS A CA 1
ATOM 624 C C . HIS A 1 80 ? -4.161 7.027 -4.534 1.00 91.19 80 HIS A C 1
ATOM 626 O O . HIS A 1 80 ? -4.617 8.160 -4.719 1.00 91.19 80 HIS A O 1
ATOM 632 N N . PHE A 1 81 ? -3.702 6.655 -3.332 1.00 89.44 81 PHE A N 1
ATOM 633 C CA . PHE A 1 81 ? -3.684 7.534 -2.151 1.00 89.44 81 PHE A CA 1
ATOM 634 C C . PHE A 1 81 ? -2.290 7.660 -1.522 1.00 89.44 81 PHE A C 1
ATOM 636 O O . PHE A 1 81 ? -1.703 6.678 -1.080 1.00 89.44 81 PHE A O 1
ATOM 643 N N . GLY A 1 82 ? -1.783 8.891 -1.388 1.00 90.44 82 GLY A N 1
ATOM 644 C CA . GLY A 1 82 ? -0.473 9.152 -0.781 1.00 90.44 82 GLY A CA 1
ATOM 645 C C . GLY A 1 82 ? 0.683 8.541 -1.570 1.00 90.44 82 GLY A C 1
ATOM 646 O O . GLY A 1 82 ? 0.681 8.593 -2.796 1.00 90.44 82 GLY A O 1
ATOM 647 N N . THR A 1 83 ? 1.687 7.992 -0.886 1.00 93.94 83 THR A N 1
ATOM 648 C CA . THR A 1 83 ? 2.734 7.191 -1.538 1.00 93.94 83 THR A CA 1
ATOM 649 C C . THR A 1 83 ? 2.134 5.840 -1.937 1.00 93.94 83 THR A C 1
ATOM 651 O O . THR A 1 83 ? 1.750 5.069 -1.062 1.00 93.94 83 THR A O 1
ATOM 654 N N . HIS A 1 84 ? 2.042 5.563 -3.238 1.00 94.00 84 HIS A N 1
ATOM 655 C CA . HIS A 1 84 ? 1.371 4.381 -3.789 1.00 94.00 84 HIS A CA 1
ATOM 656 C C . HIS A 1 84 ? 2.128 3.811 -4.999 1.00 94.00 84 HIS A C 1
ATOM 658 O O . HIS A 1 84 ? 3.129 4.381 -5.439 1.00 94.00 84 HIS A O 1
ATOM 664 N N . ILE A 1 85 ? 1.649 2.676 -5.516 1.00 95.94 85 ILE A N 1
ATOM 665 C CA . ILE A 1 85 ? 2.162 2.002 -6.712 1.00 95.94 85 ILE A CA 1
ATOM 666 C C . ILE A 1 85 ? 1.065 1.934 -7.777 1.00 95.94 85 ILE A C 1
ATOM 668 O O . ILE A 1 85 ? -0.031 1.450 -7.508 1.00 95.94 85 ILE A O 1
ATOM 672 N N . ASP A 1 86 ? 1.388 2.362 -8.996 1.00 96.75 86 ASP A N 1
ATOM 673 C CA . ASP A 1 86 ? 0.520 2.190 -10.159 1.00 96.75 86 ASP A CA 1
ATOM 674 C C . ASP A 1 86 ? 0.951 0.951 -10.944 1.00 96.75 86 ASP A C 1
ATOM 676 O O . ASP A 1 86 ? 2.033 0.905 -11.536 1.00 96.75 86 ASP A O 1
ATOM 680 N N . ALA A 1 87 ? 0.096 -0.068 -10.964 1.00 97.81 87 ALA A N 1
ATOM 681 C CA . ALA A 1 87 ? 0.303 -1.234 -11.814 1.00 97.81 87 ALA A CA 1
ATOM 682 C C . ALA A 1 87 ? 0.007 -0.896 -13.293 1.00 97.81 87 ALA A C 1
ATOM 684 O O . ALA A 1 87 ? -0.798 -0.001 -13.561 1.00 97.81 87 ALA A O 1
ATOM 685 N N . PRO A 1 88 ? 0.567 -1.629 -14.278 1.00 97.62 88 PRO A N 1
ATOM 686 C CA . PRO A 1 88 ? 0.264 -1.418 -15.700 1.00 97.62 88 PRO A CA 1
ATOM 687 C C . PRO A 1 88 ? -1.239 -1.379 -16.025 1.00 97.62 88 PRO A C 1
ATOM 689 O O . PRO A 1 88 ? -1.677 -0.581 -16.862 1.00 97.62 88 PRO A O 1
ATOM 692 N N . ALA A 1 89 ? -2.041 -2.181 -15.314 1.00 97.94 89 ALA A N 1
ATOM 693 C CA . ALA A 1 89 ? -3.493 -2.216 -15.462 1.00 97.94 89 ALA A CA 1
ATOM 694 C C . ALA A 1 89 ? -4.184 -0.869 -15.200 1.00 97.94 89 ALA A C 1
ATOM 696 O O . ALA A 1 89 ? -5.298 -0.679 -15.687 1.00 97.94 89 ALA A O 1
ATOM 697 N N . HIS A 1 90 ? -3.53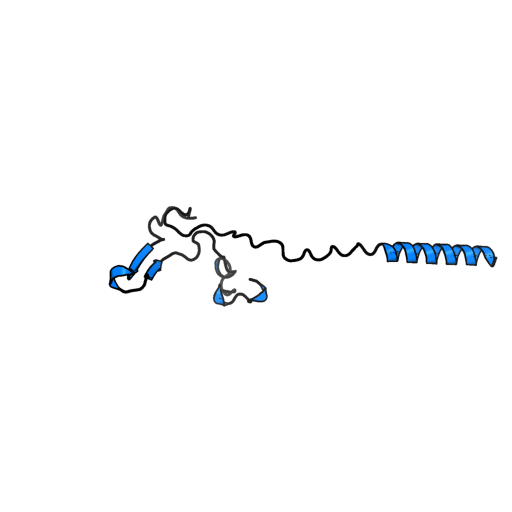4 0.071 -14.501 1.00 97.00 90 HIS A N 1
ATOM 698 C CA . HIS A 1 90 ? -4.070 1.409 -14.250 1.00 97.00 90 HIS A CA 1
ATOM 699 C C . HIS A 1 90 ? -4.423 2.150 -15.554 1.00 97.00 90 HIS A C 1
ATOM 701 O O . HIS A 1 90 ? -5.446 2.828 -15.621 1.00 97.00 90 HIS A O 1
ATOM 707 N N . PHE A 1 91 ? -3.643 1.945 -16.624 1.00 97.31 91 PHE A N 1
ATOM 708 C CA . PHE A 1 91 ? -3.895 2.565 -17.934 1.00 97.31 91 PHE A CA 1
ATOM 709 C C . PHE A 1 91 ? -4.031 1.575 -19.097 1.00 97.31 91 PHE A C 1
ATOM 711 O O . PHE A 1 91 ? -4.568 1.936 -20.146 1.00 97.31 91 PHE A O 1
ATOM 718 N N . ALA A 1 92 ? -3.570 0.331 -18.946 1.00 97.75 92 ALA A N 1
ATOM 719 C CA . ALA A 1 92 ? -3.573 -0.664 -20.014 1.00 97.75 92 ALA A CA 1
ATOM 720 C C . ALA A 1 92 ? -4.442 -1.877 -19.648 1.00 97.75 92 ALA A C 1
ATOM 722 O O . ALA A 1 92 ? -4.048 -2.759 -18.883 1.00 97.75 92 ALA A O 1
ATOM 723 N N . LYS A 1 93 ? -5.639 -1.952 -20.240 1.00 96.81 93 LYS A N 1
ATOM 724 C CA . LYS A 1 93 ? -6.586 -3.053 -20.010 1.00 96.81 93 LYS A CA 1
ATOM 725 C C . LYS A 1 93 ? -5.956 -4.414 -20.336 1.00 96.81 93 LYS A C 1
ATOM 727 O O . LYS A 1 93 ? -5.384 -4.595 -21.405 1.00 96.81 93 LYS A O 1
ATOM 732 N N . GLY A 1 94 ? -6.143 -5.383 -19.439 1.00 97.50 94 GLY A N 1
ATOM 733 C CA . GLY A 1 94 ? -5.654 -6.755 -19.613 1.00 97.50 94 GLY A CA 1
ATOM 734 C C . GLY A 1 94 ? -4.159 -6.937 -19.342 1.00 97.50 94 GLY A C 1
ATOM 735 O O . GLY A 1 94 ? -3.620 -7.994 -19.654 1.00 97.50 94 GLY A O 1
ATOM 736 N N . THR A 1 95 ? -3.493 -5.926 -18.782 1.00 97.94 95 THR A N 1
ATOM 737 C CA . THR A 1 95 ? -2.118 -6.042 -18.278 1.00 97.94 95 THR A CA 1
ATOM 738 C C . THR A 1 95 ? -2.116 -6.302 -16.768 1.00 97.94 95 THR A C 1
ATOM 740 O O . THR A 1 95 ? -3.182 -6.441 -16.169 1.00 97.94 95 THR A O 1
ATOM 743 N N . TRP A 1 96 ? -0.932 -6.413 -16.159 1.00 98.31 96 TRP A N 1
ATOM 744 C CA . TRP A 1 96 ? -0.795 -6.794 -14.752 1.00 98.31 96 TRP A CA 1
ATOM 745 C C . TRP A 1 96 ? -1.511 -5.834 -13.800 1.00 98.31 96 TRP A C 1
ATOM 747 O O . TRP A 1 96 ? -1.238 -4.630 -13.797 1.00 98.31 96 TRP A O 1
ATOM 757 N N . THR A 1 97 ? -2.383 -6.393 -12.961 1.00 98.12 97 THR A N 1
ATOM 758 C CA . THR A 1 97 ? -2.820 -5.783 -11.698 1.00 98.12 97 THR A CA 1
ATOM 759 C C . THR A 1 97 ? -1.703 -5.883 -10.652 1.00 98.12 97 THR A C 1
ATOM 761 O O . THR A 1 97 ? -0.709 -6.580 -10.865 1.00 98.12 97 THR A O 1
ATOM 764 N N . VAL A 1 98 ? -1.816 -5.165 -9.527 1.00 97.62 98 VAL A N 1
ATOM 765 C CA . VAL A 1 98 ? -0.732 -5.080 -8.524 1.00 97.62 98 VAL A CA 1
ATOM 766 C C . VAL A 1 98 ? -0.314 -6.451 -7.973 1.00 97.62 98 VAL A C 1
ATOM 768 O O . VAL A 1 98 ? 0.871 -6.696 -7.772 1.00 97.62 98 VAL A O 1
ATOM 771 N N . ASP A 1 99 ? -1.262 -7.375 -7.814 1.00 97.75 99 ASP A N 1
ATOM 772 C CA . ASP A 1 99 ? -1.056 -8.756 -7.360 1.00 97.75 99 ASP A CA 1
ATOM 773 C C . ASP A 1 99 ? -0.406 -9.671 -8.416 1.00 97.75 99 ASP A C 1
ATOM 775 O O . ASP A 1 99 ? 0.016 -10.781 -8.098 1.00 97.75 99 ASP A O 1
ATOM 779 N N . GLN A 1 100 ? -0.304 -9.209 -9.665 1.00 98.12 100 GLN A N 1
ATOM 780 C CA . GLN A 1 100 ? 0.280 -9.945 -10.789 1.00 98.12 100 GLN A CA 1
ATOM 781 C C . GLN A 1 100 ? 1.683 -9.453 -11.165 1.00 98.12 100 GLN A C 1
ATOM 783 O O . GLN A 1 100 ? 2.311 -10.035 -12.053 1.00 98.12 100 GLN A O 1
ATOM 788 N N . ILE A 1 101 ? 2.181 -8.386 -10.527 1.00 97.50 101 ILE A N 1
ATOM 789 C CA . ILE A 1 101 ? 3.540 -7.889 -10.757 1.00 97.50 101 ILE A CA 1
ATOM 790 C C . ILE A 1 101 ? 4.540 -8.955 -10.269 1.00 97.50 101 ILE A C 1
ATOM 792 O O . ILE A 1 101 ? 4.475 -9.351 -9.104 1.00 97.50 101 ILE A O 1
ATOM 796 N N . PRO A 1 102 ? 5.478 -9.419 -11.119 1.00 97.19 102 PRO A N 1
ATOM 797 C CA . PRO A 1 102 ? 6.514 -10.353 -10.694 1.00 97.19 102 PRO A CA 1
ATOM 798 C C . PRO A 1 102 ? 7.343 -9.787 -9.526 1.00 97.19 102 PRO A C 1
ATOM 800 O O . PRO A 1 102 ? 7.783 -8.637 -9.623 1.00 97.19 102 PRO A O 1
ATOM 803 N N . PRO A 1 103 ? 7.594 -10.555 -8.447 1.00 96.44 103 PRO A N 1
ATOM 804 C CA . PRO A 1 103 ? 8.294 -10.061 -7.257 1.00 96.44 103 PRO A CA 1
ATOM 805 C C . PRO A 1 103 ? 9.685 -9.480 -7.524 1.00 96.44 103 PRO A C 1
ATOM 807 O O . PRO A 1 103 ? 10.119 -8.584 -6.813 1.00 96.44 103 PRO A O 1
ATOM 810 N N . GLU A 1 104 ? 10.379 -9.944 -8.562 1.00 96.81 104 GLU A N 1
ATOM 811 C CA . GLU A 1 104 ? 11.681 -9.422 -8.991 1.00 96.81 104 GLU A CA 1
ATOM 812 C C . GLU A 1 104 ? 11.635 -7.990 -9.562 1.00 96.81 104 GLU A C 1
ATOM 814 O O . GLU A 1 104 ? 12.675 -7.438 -9.924 1.00 96.81 104 GLU A O 1
ATOM 819 N N . ARG A 1 105 ? 10.440 -7.397 -9.685 1.00 93.88 105 ARG A N 1
ATOM 820 C CA . ARG A 1 105 ? 10.210 -6.012 -10.131 1.00 93.88 105 ARG A CA 1
ATOM 821 C C . ARG A 1 105 ? 9.771 -5.068 -9.006 1.00 93.88 105 ARG A C 1
ATOM 823 O O . ARG A 1 105 ? 9.447 -3.919 -9.308 1.00 93.88 105 ARG A O 1
ATOM 830 N N . LEU A 1 106 ? 9.728 -5.550 -7.766 1.00 91.12 106 LEU A N 1
ATOM 831 C CA . LEU A 1 106 ? 9.443 -4.771 -6.557 1.00 91.12 106 LEU A CA 1
ATOM 832 C C . LEU A 1 106 ? 10.753 -4.401 -5.850 1.00 91.12 106 LEU A C 1
ATOM 834 O O . LEU A 1 106 ? 10.812 -3.276 -5.310 1.00 91.12 106 LEU A O 1
#

Foldseek 3Di:
DVVVVVVVVVVVVVVVVVVVVPPPPPPPPPPDDDDDDPFDDDDLPADADDPPCNPQWDKDWPDDCVPHVDTDIDIGHDQRTGDHDDAPCNPDPPHDDPVRPPPVVD

Radius of gyration: 30.39 Å; chains: 1; bounding box: 80×28×68 Å

Sequence (106 aa):
MKIKTFVIGYVLALALFLFAQRHTDAAQPGGFRAIVDLTHSVNAKVPTFDVAQKSAYQVTTVATIEKDKYFLRNICLPEHFGTHIDAPAHFAKGTWTVDQIPPERL